Protein AF-A0A2N0QJP9-F1 (afdb_monomer_lite)

Secondary structure (DSSP, 8-state):
---------HHHHHHHHHHHHH--SS-TT-------GGGS--SPPPTTT--S-EEEETTEEEETTT--EEEHHHHHHHHHHHHHHH-TTS---HHHHHHHH-S---HHHHHHHHHHH-

pLDDT: mean 88.69, std 9.99, range [43.22, 97.5]

Structure (mmCIF, N/CA/C/O backbone):
data_AF-A0A2N0QJP9-F1
#
_entry.id   AF-A0A2N0QJP9-F1
#
loop_
_atom_site.group_PDB
_atom_site.id
_atom_site.type_symbol
_atom_site.label_atom_id
_atom_site.label_alt_id
_atom_site.label_comp_id
_atom_site.label_asym_id
_atom_site.label_entity_id
_atom_site.label_seq_id
_atom_site.pdbx_PDB_ins_code
_atom_site.Cartn_x
_atom_site.Cartn_y
_atom_site.Cartn_z
_atom_site.occupancy
_atom_site.B_iso_or_equiv
_atom_site.auth_seq_id
_atom_site.auth_comp_id
_atom_site.auth_asym_id
_atom_site.auth_atom_id
_atom_site.pdbx_PDB_model_num
ATOM 1 N N . LEU A 1 1 ? 32.644 29.437 -19.982 1.00 43.22 1 LEU A N 1
ATOM 2 C CA . LEU A 1 1 ? 32.590 27.967 -19.816 1.00 43.22 1 LEU A CA 1
ATOM 3 C C . LEU A 1 1 ? 32.867 27.327 -21.170 1.00 43.22 1 LEU A C 1
ATOM 5 O O . LEU A 1 1 ? 32.121 27.586 -22.103 1.00 43.22 1 LEU A O 1
ATOM 9 N N . ASN A 1 2 ? 33.952 26.564 -21.305 1.00 47.12 2 ASN A N 1
ATOM 10 C CA . ASN A 1 2 ? 34.299 25.903 -22.564 1.00 47.12 2 ASN A CA 1
ATOM 11 C C . ASN A 1 2 ? 33.332 24.746 -22.837 1.00 47.12 2 ASN A C 1
ATOM 13 O O . ASN A 1 2 ? 33.403 23.718 -22.165 1.00 47.12 2 ASN A O 1
ATOM 17 N N . ALA A 1 3 ? 32.478 24.887 -23.849 1.00 59.56 3 ALA A N 1
ATOM 18 C CA . ALA A 1 3 ? 31.816 23.753 -24.480 1.00 59.56 3 ALA A CA 1
ATOM 19 C C . ALA A 1 3 ? 32.873 22.962 -25.274 1.00 59.56 3 ALA A C 1
ATOM 21 O O . ALA A 1 3 ? 33.073 23.174 -26.468 1.00 59.56 3 ALA A O 1
ATOM 22 N N . LYS A 1 4 ? 33.630 22.096 -24.587 1.00 64.31 4 LYS A N 1
ATOM 23 C CA . LYS A 1 4 ? 34.512 21.125 -25.244 1.00 64.31 4 LYS A CA 1
ATOM 24 C C . LYS A 1 4 ? 33.632 20.053 -25.881 1.00 64.31 4 LYS A C 1
ATOM 26 O O . LYS A 1 4 ? 33.205 19.120 -25.211 1.00 64.31 4 LYS A O 1
ATOM 31 N N . TYR A 1 5 ? 33.374 20.187 -27.176 1.00 65.50 5 TYR A N 1
ATOM 32 C CA . TYR A 1 5 ? 32.817 19.098 -27.965 1.00 65.50 5 TYR A CA 1
ATOM 33 C C . TYR A 1 5 ? 33.913 18.055 -28.190 1.00 65.50 5 TYR A C 1
ATOM 35 O O . TYR A 1 5 ? 34.902 18.306 -28.881 1.00 65.50 5 TYR A O 1
ATOM 43 N N . SER A 1 6 ? 33.765 16.886 -27.570 1.00 73.00 6 SER A N 1
ATOM 44 C CA . SER A 1 6 ? 34.610 15.729 -27.864 1.00 73.00 6 SER A CA 1
ATOM 45 C C . SER A 1 6 ? 34.340 15.265 -29.294 1.00 73.00 6 SER A C 1
ATOM 47 O O . SER A 1 6 ? 33.190 15.051 -29.676 1.00 73.00 6 SER A O 1
ATOM 49 N N . LYS A 1 7 ? 35.393 15.116 -30.104 1.00 81.44 7 LYS A N 1
ATOM 50 C CA . LYS A 1 7 ? 35.264 14.654 -31.492 1.00 81.44 7 LYS A CA 1
ATOM 51 C C . LYS A 1 7 ? 34.738 13.217 -31.494 1.00 81.44 7 LYS A C 1
ATOM 53 O O . LYS A 1 7 ? 35.342 12.345 -30.870 1.00 81.44 7 LYS A O 1
ATOM 58 N N . ILE A 1 8 ? 3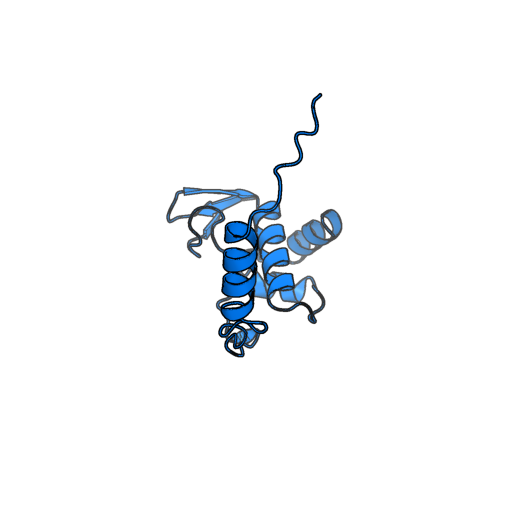3.633 12.970 -32.19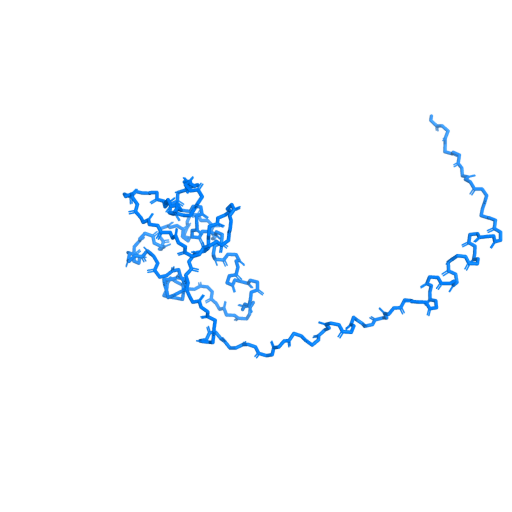9 1.00 83.56 8 ILE A N 1
ATOM 59 C CA . ILE A 1 8 ? 33.090 11.619 -32.377 1.00 83.56 8 ILE A CA 1
ATOM 60 C C . ILE A 1 8 ? 34.136 10.797 -33.130 1.00 83.56 8 ILE A C 1
ATOM 62 O O . ILE A 1 8 ? 34.467 11.076 -34.282 1.00 83.56 8 ILE A O 1
ATOM 66 N N . THR A 1 9 ? 34.692 9.810 -32.439 1.00 88.50 9 THR A N 1
ATOM 67 C CA . THR A 1 9 ? 35.644 8.851 -33.007 1.00 88.50 9 THR A CA 1
ATOM 68 C C . THR A 1 9 ? 34.927 7.595 -33.485 1.00 88.50 9 THR A C 1
ATOM 70 O O . THR A 1 9 ? 33.812 7.302 -33.056 1.00 88.50 9 THR A O 1
ATOM 73 N N . GLU A 1 10 ? 35.598 6.809 -34.321 1.00 87.88 10 GLU A N 1
ATOM 74 C CA . GLU A 1 10 ? 35.053 5.564 -34.872 1.00 87.88 10 GLU A CA 1
ATOM 75 C C . GLU A 1 10 ? 34.618 4.564 -33.791 1.00 87.88 10 GLU A C 1
ATOM 77 O O . GLU A 1 10 ? 33.608 3.882 -33.929 1.00 87.88 10 GLU A O 1
ATOM 82 N N . LYS A 1 11 ? 35.303 4.563 -32.642 1.00 88.81 11 LYS A N 1
ATOM 83 C CA . LYS A 1 11 ? 34.908 3.763 -31.475 1.00 88.81 11 LYS A CA 1
ATOM 84 C C . LYS A 1 11 ? 33.517 4.130 -30.950 1.00 88.81 11 LYS A C 1
ATOM 86 O O . LYS A 1 11 ? 32.775 3.240 -30.555 1.00 88.81 11 LYS A O 1
ATOM 91 N N . HIS A 1 12 ? 33.145 5.413 -30.957 1.00 89.81 12 HIS A N 1
ATOM 92 C CA . HIS A 1 12 ? 31.811 5.842 -30.526 1.00 89.81 12 HIS A CA 1
ATOM 93 C C . HIS A 1 12 ? 30.726 5.349 -31.488 1.00 89.81 12 HIS A C 1
ATOM 95 O O . HIS A 1 12 ? 29.663 4.939 -31.028 1.00 89.81 12 HIS A O 1
ATOM 101 N N . LYS A 1 13 ? 31.004 5.336 -32.801 1.00 91.19 13 LYS A N 1
ATOM 102 C CA . LYS A 1 13 ? 30.080 4.787 -33.803 1.00 91.19 13 LYS A CA 1
ATOM 103 C C . LYS A 1 13 ? 29.903 3.282 -33.637 1.00 91.19 13 LYS A C 1
ATOM 105 O O . LYS A 1 13 ? 28.773 2.828 -33.548 1.00 91.19 13 LYS A O 1
ATOM 110 N N . LEU A 1 14 ? 31.000 2.540 -33.472 1.00 93.62 14 LEU A N 1
ATOM 111 C CA . LEU A 1 14 ? 30.959 1.092 -33.238 1.00 93.62 14 LEU A CA 1
ATOM 112 C C . LEU A 1 14 ? 30.153 0.730 -31.984 1.00 93.62 14 LEU A C 1
ATOM 114 O O . LEU A 1 14 ? 29.382 -0.226 -31.992 1.00 93.62 14 LEU A O 1
ATOM 118 N N . ILE A 1 15 ? 30.300 1.502 -30.903 1.00 92.44 15 ILE A N 1
ATOM 119 C CA . ILE A 1 15 ? 29.498 1.311 -29.689 1.00 92.44 15 ILE A CA 1
ATOM 120 C C . ILE A 1 15 ? 28.024 1.622 -29.965 1.00 92.44 15 ILE A C 1
ATOM 122 O O . ILE A 1 15 ? 27.166 0.844 -29.560 1.00 92.44 15 ILE A O 1
ATOM 126 N N . ALA A 1 16 ? 27.716 2.717 -30.664 1.00 92.00 16 ALA A N 1
ATOM 127 C CA . ALA A 1 16 ? 26.340 3.080 -30.999 1.00 92.00 16 ALA A CA 1
ATOM 128 C C . ALA A 1 16 ? 25.661 2.022 -31.887 1.00 92.00 16 ALA A C 1
ATOM 130 O O . ALA A 1 16 ? 24.548 1.597 -31.588 1.00 92.00 16 ALA A O 1
ATOM 131 N N . GLU A 1 17 ? 26.348 1.530 -32.918 1.00 92.69 17 GLU A N 1
ATOM 132 C CA . GLU A 1 17 ? 25.882 0.433 -33.774 1.00 92.69 17 GLU A CA 1
ATOM 133 C C . GLU A 1 17 ? 25.680 -0.856 -32.974 1.00 92.69 17 GLU A C 1
ATOM 135 O O . GLU A 1 17 ? 24.668 -1.540 -33.133 1.00 92.69 17 GLU A O 1
ATOM 140 N N . LYS A 1 18 ? 26.599 -1.170 -32.051 1.00 91.69 18 LYS A N 1
ATOM 141 C CA . LYS A 1 18 ? 26.458 -2.344 -31.189 1.00 91.69 18 LYS A CA 1
ATOM 142 C C . LYS A 1 18 ? 25.262 -2.216 -30.248 1.00 91.69 18 LYS A C 1
ATOM 144 O O . LYS A 1 18 ? 24.521 -3.185 -30.098 1.00 91.69 18 LYS A O 1
ATOM 149 N N . LEU A 1 19 ? 25.048 -1.044 -29.651 1.00 91.06 19 LEU A N 1
ATOM 150 C CA . LEU A 1 19 ? 23.886 -0.765 -28.806 1.00 91.06 19 LEU A CA 1
ATOM 151 C C . LEU A 1 19 ? 22.583 -0.881 -29.596 1.00 91.06 19 LEU A C 1
ATOM 153 O O . LEU A 1 19 ? 21.654 -1.510 -29.104 1.00 91.06 19 LEU A O 1
ATOM 157 N N . LEU A 1 20 ? 22.535 -0.367 -30.828 1.00 88.50 20 LEU A N 1
ATOM 158 C CA . LEU A 1 20 ? 21.387 -0.540 -31.722 1.00 88.50 20 LEU A CA 1
ATOM 159 C C . LEU A 1 20 ? 21.144 -2.018 -32.053 1.00 88.50 20 LEU A C 1
ATOM 161 O O . LEU A 1 20 ? 20.007 -2.469 -31.996 1.00 88.50 20 LEU A O 1
ATOM 165 N N . SER A 1 21 ? 22.200 -2.798 -32.316 1.00 89.50 21 SER A N 1
ATOM 166 C CA . SER A 1 21 ? 22.072 -4.238 -32.600 1.00 89.50 21 SER A CA 1
ATOM 167 C C . SER A 1 21 ? 21.573 -5.066 -31.409 1.00 89.50 21 SER A C 1
ATOM 169 O O . SER A 1 21 ? 21.019 -6.144 -31.598 1.00 89.50 21 SER A O 1
ATOM 171 N N . LEU A 1 22 ? 21.799 -4.581 -30.184 1.00 87.75 22 LEU A N 1
ATOM 172 C CA . LEU A 1 22 ? 21.372 -5.221 -28.937 1.00 87.75 22 LEU A CA 1
ATOM 173 C C . LEU A 1 22 ? 20.081 -4.609 -28.378 1.00 87.75 22 LEU A C 1
ATOM 175 O O . LEU A 1 22 ? 19.579 -5.072 -27.354 1.00 87.75 22 LEU A O 1
ATOM 179 N N . HIS A 1 23 ? 19.564 -3.555 -29.009 1.00 85.19 23 HIS A N 1
ATOM 180 C CA . HIS A 1 23 ? 18.367 -2.878 -28.553 1.00 85.19 23 HIS A CA 1
ATOM 181 C C . HIS A 1 23 ? 17.151 -3.763 -28.825 1.00 85.19 23 HIS A C 1
ATOM 183 O O . HIS A 1 23 ? 16.768 -3.996 -29.970 1.00 85.19 23 HIS A O 1
ATOM 189 N N . LEU A 1 24 ? 16.535 -4.249 -27.752 1.00 80.31 24 LEU A N 1
ATOM 190 C CA . LEU A 1 24 ? 15.241 -4.912 -27.818 1.00 80.31 24 LEU A CA 1
ATOM 191 C C . LEU A 1 24 ? 14.168 -3.822 -27.928 1.00 80.31 24 LEU A C 1
ATOM 193 O O . LEU A 1 24 ? 13.889 -3.134 -26.947 1.00 80.31 24 LEU A O 1
ATOM 197 N N . THR A 1 25 ? 13.600 -3.648 -29.125 1.00 76.69 25 THR A N 1
ATOM 198 C CA . THR A 1 25 ? 12.521 -2.677 -29.399 1.00 76.69 25 THR A CA 1
ATOM 199 C C . THR A 1 25 ? 11.261 -2.963 -28.589 1.00 76.69 25 THR A C 1
ATOM 201 O O . THR A 1 25 ? 10.524 -2.047 -28.236 1.00 76.69 25 THR A O 1
ATOM 204 N N . GLU A 1 26 ? 11.038 -4.231 -28.254 1.00 74.12 26 GLU A N 1
ATOM 205 C CA . GLU A 1 26 ? 9.997 -4.673 -27.339 1.00 74.12 26 GLU A CA 1
ATOM 206 C C . GLU A 1 26 ? 10.644 -5.388 -26.158 1.00 74.12 26 GLU A C 1
ATOM 208 O O . GLU A 1 26 ? 11.485 -6.274 -26.328 1.00 74.12 26 GLU A O 1
ATOM 213 N N . SER A 1 27 ? 10.260 -5.007 -24.939 1.00 74.94 27 SER A N 1
ATOM 214 C CA . SER A 1 27 ? 10.744 -5.701 -23.754 1.00 74.94 27 SER A CA 1
ATOM 215 C C . SER A 1 27 ? 10.192 -7.136 -23.742 1.00 74.94 27 SER A C 1
ATOM 217 O O . SER A 1 27 ? 8.975 -7.334 -23.811 1.00 74.94 27 SER A O 1
ATOM 219 N N . PRO A 1 28 ? 11.047 -8.163 -23.586 1.00 72.00 28 PRO A N 1
ATOM 220 C CA . PRO A 1 28 ? 10.598 -9.550 -23.458 1.00 72.00 28 PRO A CA 1
ATOM 221 C C . PRO A 1 28 ? 9.756 -9.774 -22.188 1.00 72.00 28 PRO A C 1
ATOM 223 O O . PRO A 1 28 ? 9.090 -10.799 -22.060 1.00 72.00 28 PRO A O 1
ATOM 226 N N . PHE A 1 29 ? 9.737 -8.796 -21.275 1.00 68.38 29 PHE A N 1
ATOM 227 C CA . PHE A 1 29 ? 8.937 -8.780 -20.051 1.00 68.38 29 PHE A CA 1
ATOM 228 C C . PHE A 1 29 ? 7.589 -8.058 -20.207 1.00 68.38 29 PHE A C 1
ATOM 230 O O . PHE A 1 29 ? 6.898 -7.839 -19.218 1.00 68.38 29 PHE A O 1
ATOM 237 N N . ASN A 1 30 ? 7.177 -7.711 -21.433 1.00 64.81 30 ASN A N 1
ATOM 238 C CA . ASN A 1 30 ? 5.869 -7.094 -21.699 1.00 64.81 30 ASN A CA 1
ATOM 239 C C . ASN A 1 30 ? 4.682 -8.016 -21.372 1.00 64.81 30 ASN A C 1
ATOM 241 O O . ASN A 1 30 ? 3.546 -7.557 -21.273 1.00 64.81 30 ASN A O 1
ATOM 245 N N . LYS A 1 31 ? 4.928 -9.318 -21.188 1.00 67.31 31 LYS A N 1
ATOM 246 C CA . LYS A 1 31 ? 3.922 -10.274 -20.722 1.00 67.31 31 LYS A CA 1
ATOM 247 C C . LYS A 1 31 ? 3.850 -10.240 -19.199 1.00 67.31 31 LYS A C 1
ATOM 249 O O . LYS A 1 31 ? 4.324 -11.155 -18.527 1.00 67.31 31 LYS A O 1
ATOM 254 N N . LEU A 1 32 ? 3.257 -9.179 -18.657 1.00 71.75 32 LEU A N 1
ATOM 255 C CA . LEU A 1 32 ? 2.751 -9.240 -17.290 1.00 71.75 32 LEU A CA 1
ATOM 256 C C . LEU A 1 32 ? 1.704 -10.366 -17.228 1.00 71.75 32 LEU A C 1
ATOM 258 O O . LEU A 1 32 ? 0.916 -10.505 -18.169 1.00 71.75 32 LEU A O 1
ATOM 262 N N . PRO A 1 33 ? 1.691 -11.192 -16.169 1.00 72.56 33 PRO A N 1
ATOM 263 C CA . PRO A 1 33 ? 0.603 -12.137 -15.964 1.00 72.56 33 PRO A CA 1
ATOM 264 C C . PRO A 1 33 ? -0.722 -11.377 -16.012 1.00 72.56 33 PRO A C 1
ATOM 266 O O . PRO A 1 33 ? -0.823 -10.296 -15.436 1.00 72.56 33 PRO A O 1
ATOM 269 N N . ALA A 1 34 ? -1.733 -11.920 -16.688 1.00 75.12 34 ALA A N 1
ATOM 270 C CA . ALA A 1 34 ? -3.075 -11.373 -16.560 1.00 75.12 34 ALA A CA 1
ATOM 271 C C . ALA A 1 34 ? -3.518 -11.587 -15.106 1.00 75.12 34 ALA A C 1
ATOM 273 O O . ALA A 1 34 ? -3.667 -12.729 -14.674 1.00 75.12 34 ALA A O 1
ATOM 274 N N . PHE A 1 35 ? -3.652 -10.501 -14.346 1.00 78.25 35 PHE A N 1
ATOM 275 C CA . PHE A 1 35 ? -4.177 -10.527 -12.987 1.00 78.25 35 PHE A CA 1
ATOM 276 C C . PHE A 1 35 ? -5.500 -9.774 -12.939 1.00 78.25 35 PHE A C 1
ATOM 278 O O . PHE A 1 35 ? -5.630 -8.656 -13.440 1.00 78.25 35 PHE A O 1
ATOM 285 N N . GLU A 1 36 ? -6.488 -10.398 -12.314 1.00 85.88 36 GLU A N 1
ATOM 286 C CA . GLU A 1 36 ? -7.774 -9.776 -12.036 1.00 85.88 36 GLU A CA 1
ATOM 287 C C . GLU A 1 36 ? -7.773 -9.155 -10.637 1.00 85.88 36 GLU A C 1
ATOM 289 O O . GLU A 1 36 ? -7.058 -9.594 -9.733 1.00 85.88 36 GLU A O 1
ATOM 294 N N . TYR A 1 37 ? -8.609 -8.135 -10.444 1.00 87.69 37 TYR A N 1
ATOM 295 C CA . TYR A 1 37 ? -8.724 -7.402 -9.180 1.00 87.69 37 TYR A CA 1
ATOM 296 C C . TYR A 1 37 ? -8.901 -8.315 -7.959 1.00 87.69 37 TYR A C 1
ATOM 298 O O . TYR A 1 37 ? -8.282 -8.098 -6.917 1.00 87.69 37 TYR A O 1
ATOM 306 N N . ASP A 1 38 ? -9.711 -9.363 -8.098 1.00 87.88 38 ASP A N 1
ATOM 307 C CA . ASP A 1 38 ? -10.043 -10.269 -7.000 1.00 87.88 38 ASP A CA 1
ATOM 308 C C . ASP A 1 38 ? -8.983 -11.343 -6.727 1.00 87.88 38 ASP A C 1
ATOM 310 O O . ASP A 1 38 ? -9.023 -11.981 -5.675 1.00 87.88 38 ASP A O 1
ATOM 314 N N . GLN A 1 39 ? -8.005 -11.514 -7.621 1.00 88.62 39 GLN A N 1
ATOM 315 C CA . GLN A 1 39 ? -6.892 -12.446 -7.422 1.00 88.62 39 GLN A CA 1
ATOM 316 C C . GLN A 1 39 ? -5.791 -11.858 -6.531 1.00 88.62 39 GLN A C 1
ATOM 318 O O . GLN A 1 39 ? -4.982 -12.598 -5.969 1.00 88.62 39 GLN A O 1
ATOM 323 N N . LEU A 1 40 ? -5.743 -10.530 -6.393 1.00 90.00 40 LEU A N 1
ATOM 324 C CA . LEU A 1 40 ? -4.721 -9.854 -5.605 1.00 90.00 40 LEU A CA 1
ATOM 325 C C . LEU A 1 40 ? -5.087 -9.819 -4.120 1.00 90.00 40 LEU A C 1
ATOM 327 O O . LEU A 1 40 ? -6.231 -9.583 -3.723 1.00 90.00 40 LEU A O 1
ATOM 331 N N . LYS A 1 41 ? -4.075 -10.014 -3.269 1.00 91.25 41 LYS A N 1
ATOM 332 C CA . LYS A 1 41 ? -4.230 -9.887 -1.821 1.00 91.25 41 LYS A CA 1
ATOM 333 C C . LYS A 1 41 ? -4.533 -8.431 -1.465 1.00 91.25 41 LYS A C 1
ATOM 335 O O . LYS A 1 41 ? -3.657 -7.574 -1.527 1.00 91.25 41 LYS A O 1
ATOM 340 N N . LYS A 1 42 ? -5.768 -8.181 -1.037 1.00 92.62 42 LYS A N 1
ATOM 341 C CA . LYS A 1 42 ? -6.224 -6.870 -0.563 1.00 92.62 42 LYS A CA 1
ATOM 342 C C . LYS A 1 42 ? -5.616 -6.566 0.809 1.00 92.62 42 LYS A C 1
ATOM 344 O O . LYS A 1 42 ? -5.547 -7.438 1.678 1.00 92.62 42 LYS A O 1
ATOM 349 N N . GLY A 1 43 ? -5.189 -5.328 1.006 1.00 93.50 43 GLY A N 1
ATOM 350 C CA . GLY A 1 43 ? -4.540 -4.854 2.220 1.00 93.50 43 GLY A CA 1
ATOM 351 C C . GLY A 1 43 ? -3.568 -3.713 1.938 1.00 93.50 43 GLY A C 1
ATOM 352 O O . GLY A 1 43 ? -3.110 -3.528 0.816 1.00 93.50 43 GLY A O 1
ATOM 353 N N . ILE A 1 44 ? -3.222 -2.960 2.978 1.00 94.12 44 ILE A N 1
ATOM 354 C CA . ILE A 1 44 ? -2.134 -1.979 2.918 1.00 94.12 44 ILE A CA 1
ATOM 355 C C . ILE A 1 44 ? -0.824 -2.682 3.307 1.00 94.12 44 ILE A C 1
ATOM 357 O O . ILE A 1 44 ? -0.770 -3.385 4.316 1.00 94.12 44 ILE A O 1
ATOM 361 N N . THR A 1 45 ? 0.236 -2.474 2.528 1.00 95.25 45 THR A N 1
ATOM 362 C CA . THR A 1 45 ? 1.607 -2.918 2.837 1.00 95.25 45 THR A CA 1
ATOM 363 C C . THR A 1 45 ? 2.349 -1.887 3.679 1.00 95.25 45 THR A C 1
ATOM 365 O O . THR A 1 45 ? 2.035 -0.707 3.615 1.00 95.25 45 THR A O 1
ATOM 368 N N . CYS A 1 46 ? 3.339 -2.269 4.477 1.00 96.12 46 CYS A N 1
ATOM 369 C CA . CYS A 1 46 ? 4.172 -1.314 5.207 1.00 96.12 46 CYS A CA 1
ATOM 370 C C . CYS A 1 46 ? 5.055 -0.501 4.250 1.00 96.12 46 CYS A C 1
ATOM 372 O O . CYS A 1 46 ? 5.780 -1.088 3.460 1.00 96.12 46 CYS A O 1
ATOM 374 N N . ALA A 1 47 ? 5.101 0.826 4.401 1.00 95.62 47 ALA A N 1
ATOM 375 C CA . ALA A 1 47 ? 5.964 1.691 3.586 1.00 95.62 47 ALA A CA 1
ATOM 376 C C . ALA A 1 47 ? 7.480 1.426 3.734 1.00 95.62 47 ALA A C 1
ATOM 378 O O . ALA A 1 47 ? 8.261 1.930 2.934 1.00 95.62 47 ALA A O 1
ATOM 379 N N . SER A 1 48 ? 7.903 0.684 4.765 1.00 96.94 48 SER A N 1
ATOM 380 C CA . SER A 1 48 ? 9.318 0.420 5.055 1.00 96.94 48 SER A CA 1
ATOM 381 C C . SER A 1 48 ? 9.770 -1.010 4.764 1.00 96.94 48 SER A C 1
ATOM 383 O O . SER A 1 48 ? 10.957 -1.208 4.535 1.00 96.94 48 SER A O 1
ATOM 385 N N . CYS A 1 49 ? 8.887 -2.007 4.858 1.00 96.31 49 CYS A N 1
ATOM 386 C CA . CYS A 1 49 ? 9.275 -3.416 4.712 1.00 96.31 49 CYS A CA 1
ATOM 387 C C . CYS A 1 49 ? 8.281 -4.245 3.892 1.00 96.31 49 CYS A C 1
ATOM 389 O O . CYS A 1 49 ? 8.331 -5.471 3.945 1.00 96.31 49 CYS A O 1
ATOM 391 N N . ASP A 1 50 ? 7.308 -3.589 3.256 1.00 94.88 50 ASP A N 1
ATOM 392 C CA . ASP A 1 50 ? 6.282 -4.163 2.376 1.00 94.88 50 ASP A CA 1
ATOM 393 C C . ASP A 1 50 ? 5.399 -5.269 2.981 1.00 94.88 50 ASP A C 1
ATOM 395 O O . ASP A 1 50 ? 4.514 -5.815 2.326 1.00 94.88 50 ASP A O 1
ATOM 399 N N . SER A 1 51 ? 5.561 -5.573 4.270 1.00 95.25 51 SER A N 1
ATOM 400 C CA . SER A 1 51 ? 4.735 -6.567 4.953 1.00 95.25 51 SER A CA 1
ATOM 401 C C . SER A 1 51 ? 3.290 -6.084 5.093 1.00 95.25 51 SER A C 1
ATOM 403 O O . SER A 1 51 ? 3.034 -4.902 5.316 1.00 95.25 51 SER A O 1
ATOM 405 N N . PHE A 1 52 ? 2.338 -7.013 5.056 1.00 94.19 52 PHE A N 1
ATOM 406 C CA . PHE A 1 52 ? 0.925 -6.749 5.370 1.00 94.19 52 PHE A CA 1
ATOM 407 C C . PHE A 1 52 ? 0.639 -6.755 6.882 1.00 94.19 52 PHE A C 1
ATOM 409 O O . PHE A 1 52 ? -0.516 -6.730 7.305 1.00 94.19 52 PHE A O 1
ATOM 416 N N . SER A 1 53 ? 1.683 -6.832 7.707 1.00 94.44 53 SER A N 1
ATOM 417 C CA . SER A 1 53 ? 1.592 -6.967 9.158 1.00 94.44 53 SER A CA 1
ATOM 418 C C . SER A 1 53 ? 1.367 -5.597 9.795 1.00 94.44 53 SER A C 1
ATOM 420 O O . SER A 1 53 ? 2.252 -5.044 10.441 1.00 94.44 53 SER A O 1
ATOM 422 N N . LEU A 1 54 ? 0.199 -5.006 9.545 1.00 94.69 54 LEU A N 1
ATOM 423 C CA . LEU A 1 54 ? -0.165 -3.663 9.990 1.00 94.69 54 LEU A CA 1
ATOM 424 C C . LEU A 1 54 ? -1.289 -3.702 11.028 1.00 94.69 54 LEU A C 1
ATOM 426 O O . LEU A 1 54 ? -2.242 -4.470 10.908 1.00 94.69 54 LEU A O 1
ATOM 430 N N . LYS A 1 55 ? -1.204 -2.819 12.023 1.00 93.94 55 LYS A N 1
ATOM 431 C CA . LYS A 1 55 ? -2.214 -2.634 13.066 1.00 93.94 55 LYS A CA 1
ATOM 432 C C . LYS A 1 55 ? -2.628 -1.169 13.155 1.00 93.94 55 LYS A C 1
ATOM 434 O O . LYS A 1 55 ? -1.778 -0.281 13.139 1.00 93.94 55 LYS A O 1
ATOM 439 N N . VAL A 1 56 ? -3.930 -0.913 13.280 1.00 92.19 56 VAL A N 1
ATOM 440 C CA . VAL A 1 56 ? -4.452 0.438 13.536 1.00 92.19 56 VAL A CA 1
ATOM 441 C C . VAL A 1 56 ? -4.316 0.772 15.015 1.00 92.19 56 VAL A C 1
ATOM 443 O O . VAL A 1 56 ? -4.795 0.037 15.877 1.00 92.19 56 VAL A O 1
ATOM 446 N N . GLU A 1 57 ? -3.714 1.920 15.300 1.00 91.94 57 GLU A N 1
ATOM 447 C CA . GLU A 1 57 ? -3.592 2.495 16.637 1.00 91.94 57 GLU A CA 1
ATOM 448 C C . GLU A 1 57 ? -4.140 3.928 16.603 1.00 91.94 57 GLU A C 1
ATOM 450 O O . GLU A 1 57 ? -3.455 4.904 16.274 1.00 91.94 57 GLU A O 1
ATOM 455 N N . GLY A 1 58 ? -5.440 4.060 16.879 1.00 89.12 58 GLY A N 1
ATOM 456 C CA . GLY A 1 58 ? -6.152 5.335 16.816 1.00 89.12 58 GLY A CA 1
ATOM 457 C C . GLY A 1 58 ? -6.180 5.918 15.399 1.00 89.12 58 GLY A C 1
ATOM 458 O O . GLY A 1 58 ? -6.937 5.463 14.550 1.00 89.12 58 GLY A O 1
ATOM 459 N N . ARG A 1 59 ? -5.379 6.965 15.150 1.00 89.25 59 ARG A N 1
ATOM 460 C CA . ARG A 1 59 ? -5.259 7.635 13.833 1.00 89.25 59 ARG A CA 1
ATOM 461 C C . ARG A 1 59 ? -4.000 7.233 13.053 1.00 89.25 59 ARG A C 1
ATOM 463 O O . ARG A 1 59 ? -3.713 7.819 12.005 1.00 89.25 59 ARG A O 1
ATOM 470 N N . LYS A 1 60 ? -3.234 6.280 13.578 1.00 94.62 60 LYS A N 1
ATOM 471 C CA . LYS A 1 60 ? -1.974 5.804 13.008 1.00 94.62 60 LYS A CA 1
ATOM 472 C C . LYS A 1 60 ? -2.075 4.327 12.652 1.00 94.62 60 LYS A C 1
ATOM 474 O O . LYS A 1 60 ? -2.944 3.616 13.153 1.00 94.62 60 LYS A O 1
ATOM 479 N N . ILE A 1 61 ? -1.177 3.891 11.785 1.00 94.62 61 ILE A N 1
ATOM 480 C CA . ILE A 1 61 ? -0.958 2.496 11.444 1.00 94.62 61 ILE A CA 1
ATOM 481 C C . ILE A 1 61 ? 0.480 2.164 11.828 1.00 94.62 61 ILE A C 1
ATOM 483 O O . ILE A 1 61 ? 1.407 2.875 11.439 1.00 94.62 61 ILE A O 1
ATOM 487 N N . LYS A 1 62 ? 0.650 1.101 12.612 1.00 96.44 62 LYS A N 1
ATOM 488 C CA . LYS A 1 62 ? 1.946 0.577 13.037 1.00 96.44 62 LYS A CA 1
ATOM 489 C C . LYS A 1 62 ? 2.193 -0.772 12.376 1.00 96.44 62 LYS A C 1
ATOM 491 O O . LYS A 1 62 ? 1.331 -1.648 12.400 1.00 96.44 62 LYS A O 1
ATOM 496 N N . CYS A 1 63 ? 3.378 -0.947 11.810 1.00 97.31 63 CYS A N 1
ATOM 497 C CA . CYS A 1 63 ? 3.845 -2.238 11.334 1.00 97.31 63 CYS A CA 1
ATOM 498 C C . CYS A 1 63 ? 4.279 -3.105 12.517 1.00 97.31 63 CYS A C 1
ATOM 500 O O . CYS A 1 63 ? 5.129 -2.699 13.301 1.00 97.31 63 CYS A O 1
ATOM 502 N N . THR A 1 64 ? 3.737 -4.310 12.651 1.00 96.56 64 THR A N 1
ATOM 503 C CA . THR A 1 64 ? 4.146 -5.262 13.691 1.00 96.56 64 THR A CA 1
ATOM 504 C C . THR A 1 64 ? 5.412 -6.035 13.316 1.00 96.56 64 THR A C 1
ATOM 506 O O . THR A 1 64 ? 5.922 -6.768 14.152 1.00 96.56 64 THR A O 1
ATOM 509 N N . ASN A 1 65 ? 5.916 -5.888 12.083 1.00 97.00 65 ASN A N 1
ATOM 510 C CA . ASN A 1 65 ? 7.151 -6.532 11.621 1.00 97.00 65 ASN A CA 1
ATOM 511 C C . ASN A 1 65 ? 8.399 -5.646 11.789 1.00 97.00 65 ASN A C 1
ATOM 513 O O . ASN A 1 65 ? 9.433 -6.131 12.225 1.00 97.00 65 ASN A O 1
ATOM 517 N N . CYS A 1 66 ? 8.316 -4.356 11.438 1.00 97.12 66 CYS A N 1
ATOM 518 C CA . CYS A 1 66 ? 9.452 -3.420 11.510 1.00 97.12 66 CYS A CA 1
ATOM 519 C C . CYS A 1 66 ? 9.197 -2.188 12.392 1.00 97.12 66 CYS A C 1
ATOM 521 O O . CYS A 1 66 ? 9.983 -1.248 12.375 1.00 97.12 66 CYS A O 1
ATOM 523 N N . GLU A 1 67 ? 8.069 -2.153 13.105 1.00 96.62 67 GLU A N 1
ATOM 524 C CA . GLU A 1 67 ? 7.652 -1.062 13.999 1.00 96.62 67 GLU A CA 1
ATOM 525 C C . GLU A 1 67 ? 7.432 0.311 13.355 1.00 96.62 67 GLU A C 1
ATOM 527 O O . GLU A 1 67 ? 7.037 1.248 14.049 1.00 96.62 67 GLU A O 1
ATOM 532 N N . HIS A 1 68 ? 7.599 0.436 12.036 1.00 97.50 68 HIS A N 1
ATOM 533 C CA . HIS A 1 68 ? 7.332 1.673 11.311 1.00 97.50 68 HIS A CA 1
ATOM 534 C C . HIS A 1 68 ? 5.900 2.164 11.554 1.00 97.50 68 HIS A C 1
ATOM 536 O O . HIS A 1 68 ? 4.940 1.393 11.459 1.00 97.50 68 HIS A O 1
ATOM 542 N N . VAL A 1 69 ? 5.761 3.460 11.838 1.00 96.75 69 VAL A N 1
ATOM 543 C CA . VAL A 1 69 ? 4.479 4.104 12.119 1.00 96.75 69 VAL A CA 1
ATOM 544 C C . VAL A 1 69 ? 4.205 5.172 11.077 1.00 96.75 69 VAL A C 1
ATOM 546 O O . VAL A 1 69 ? 4.997 6.093 10.894 1.00 96.75 69 VAL A O 1
ATOM 549 N N . GLU A 1 70 ? 3.033 5.101 10.465 1.00 95.19 70 GLU A N 1
ATOM 550 C CA . GLU A 1 70 ? 2.540 6.121 9.549 1.00 95.19 70 GLU A CA 1
ATOM 551 C C . GLU A 1 70 ? 1.095 6.518 9.881 1.00 95.19 70 GLU A C 1
ATOM 553 O O . GLU A 1 70 ? 0.429 5.927 10.735 1.00 95.19 70 GLU A O 1
ATOM 558 N N . THR A 1 71 ? 0.603 7.594 9.271 1.00 95.56 71 THR A N 1
ATOM 559 C CA . THR A 1 71 ? -0.786 8.028 9.474 1.00 95.56 71 THR A CA 1
ATOM 560 C C . THR A 1 71 ? -1.732 7.207 8.606 1.00 95.56 71 THR A C 1
ATOM 562 O O . THR A 1 71 ? -1.370 6.830 7.496 1.00 95.56 71 THR A O 1
ATOM 565 N N . ILE A 1 72 ? -2.984 7.016 9.040 1.00 93.88 72 ILE A N 1
ATOM 566 C CA . ILE A 1 72 ? -4.001 6.374 8.181 1.00 93.88 72 ILE A CA 1
ATOM 567 C C . ILE A 1 72 ? -4.102 7.093 6.827 1.00 93.88 72 ILE A C 1
ATOM 569 O O . ILE A 1 72 ? -4.204 6.453 5.785 1.00 93.88 72 ILE A O 1
ATOM 573 N N . THR A 1 73 ? -4.038 8.426 6.834 1.00 94.94 73 THR A N 1
ATOM 574 C CA . THR A 1 73 ? -4.097 9.244 5.619 1.00 94.94 73 THR A CA 1
ATOM 575 C C . THR A 1 73 ? -2.968 8.910 4.645 1.00 94.94 73 THR A C 1
ATOM 577 O O . THR A 1 73 ? -3.245 8.639 3.479 1.00 94.94 73 THR A O 1
ATOM 580 N N . SER A 1 74 ? -1.713 8.888 5.106 1.00 95.38 74 SER A N 1
ATOM 581 C CA . SER A 1 74 ? -0.559 8.582 4.250 1.00 95.38 74 SER A CA 1
ATOM 582 C C . SER A 1 74 ? -0.621 7.160 3.693 1.00 95.38 74 SER A C 1
ATOM 584 O O . SER A 1 74 ? -0.425 6.974 2.490 1.00 95.38 74 SER A O 1
ATOM 586 N N . SER A 1 75 ? -0.990 6.185 4.529 1.00 94.69 75 SER A N 1
ATOM 587 C CA . SER A 1 75 ? -1.176 4.791 4.119 1.00 94.69 75 SER A CA 1
ATOM 588 C C . SER A 1 75 ? -2.229 4.646 3.022 1.00 94.69 75 SER A C 1
ATOM 590 O O . SER A 1 75 ? -1.970 4.040 1.985 1.00 94.69 75 SER A O 1
ATOM 592 N N . VAL A 1 76 ? -3.409 5.251 3.213 1.00 95.31 76 VAL A N 1
ATOM 593 C CA . VAL A 1 76 ? -4.513 5.184 2.244 1.00 95.31 76 VAL A CA 1
ATOM 594 C C . VAL A 1 76 ? -4.124 5.855 0.929 1.00 95.31 76 VAL A C 1
ATOM 596 O O . VAL A 1 76 ? -4.369 5.288 -0.129 1.00 95.31 76 VAL A O 1
ATOM 599 N N . ILE A 1 77 ? -3.483 7.029 0.961 1.00 95.56 77 ILE A N 1
ATOM 600 C CA . ILE A 1 77 ? -3.048 7.720 -0.265 1.00 95.56 77 ILE A CA 1
ATOM 601 C C . ILE A 1 77 ? -2.066 6.853 -1.061 1.00 95.56 77 ILE A C 1
ATOM 603 O O . ILE A 1 77 ? -2.190 6.761 -2.283 1.00 95.56 77 ILE A O 1
ATOM 607 N N . ARG A 1 78 ? -1.107 6.203 -0.390 1.00 95.38 78 ARG A N 1
ATOM 608 C CA . ARG A 1 78 ? -0.155 5.295 -1.044 1.00 95.38 78 ARG A CA 1
ATOM 609 C C . ARG A 1 78 ? -0.867 4.104 -1.684 1.00 95.38 78 ARG A C 1
ATOM 611 O O . ARG A 1 78 ? -0.649 3.849 -2.864 1.00 95.38 78 AR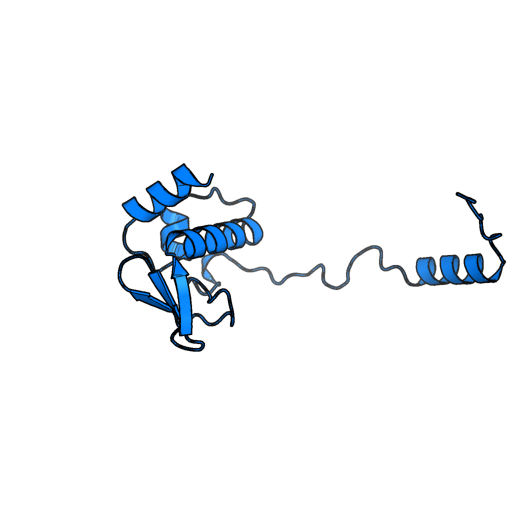G A O 1
ATOM 618 N N . SER A 1 79 ? -1.778 3.454 -0.965 1.00 94.31 79 SER A N 1
ATOM 619 C CA . SER A 1 79 ? -2.551 2.333 -1.512 1.00 94.31 79 SER A CA 1
ATOM 620 C C . SER A 1 79 ? -3.499 2.740 -2.643 1.00 94.31 79 SER A C 1
ATOM 622 O O . SER A 1 79 ? -3.725 1.959 -3.5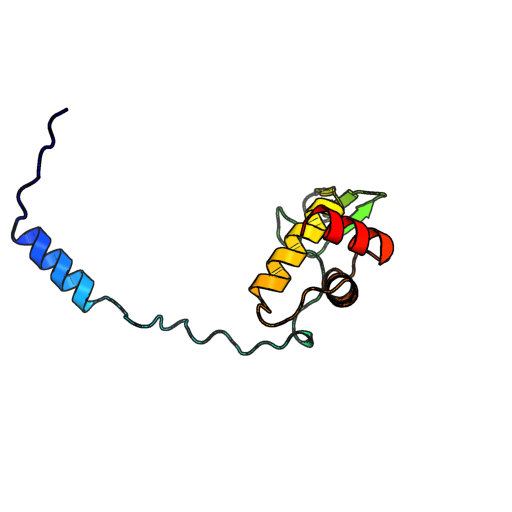60 1.00 94.31 79 SER A O 1
ATOM 624 N N . VAL A 1 80 ? -4.020 3.971 -2.652 1.00 94.94 80 VAL A N 1
ATOM 625 C CA . VAL A 1 80 ? -4.803 4.490 -3.789 1.00 94.94 80 VAL A CA 1
ATOM 626 C C . VAL A 1 80 ? -3.925 4.685 -5.028 1.00 94.94 80 VAL A C 1
ATOM 628 O O . VAL A 1 80 ? -4.375 4.412 -6.140 1.00 94.94 80 VAL A O 1
ATOM 631 N N . LYS A 1 81 ? -2.681 5.150 -4.862 1.00 94.31 81 LYS A N 1
ATOM 632 C CA . LYS A 1 81 ? -1.730 5.269 -5.979 1.00 94.31 81 LYS A CA 1
ATOM 633 C C . LYS A 1 81 ? -1.385 3.901 -6.566 1.00 94.31 81 LYS A C 1
ATOM 635 O O . LYS A 1 81 ? -1.376 3.763 -7.782 1.00 94.31 81 LYS A O 1
ATOM 640 N N . GLU A 1 82 ? -1.167 2.905 -5.712 1.00 92.81 82 GLU A N 1
ATOM 641 C CA . GLU A 1 82 ? -0.959 1.512 -6.122 1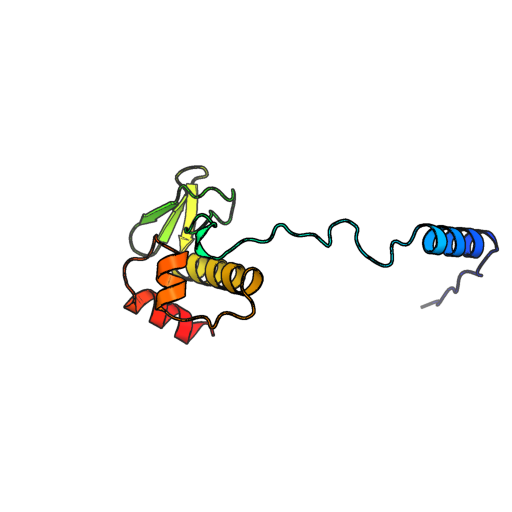.00 92.81 82 GLU A CA 1
ATOM 642 C C . GLU A 1 82 ? -2.170 0.962 -6.886 1.00 92.81 82 GLU A C 1
ATOM 644 O O . GLU A 1 82 ? -2.022 0.447 -7.990 1.00 92.81 82 GLU A O 1
ATOM 649 N N . LEU A 1 83 ? -3.381 1.165 -6.362 1.00 92.69 83 LEU A N 1
ATOM 650 C CA . LEU A 1 83 ? -4.617 0.755 -7.025 1.00 92.69 83 LEU A CA 1
ATOM 651 C C . LEU A 1 83 ? -4.758 1.375 -8.427 1.00 92.69 83 LEU A C 1
ATOM 653 O O . LEU A 1 83 ? -5.125 0.676 -9.365 1.00 92.69 83 LEU A O 1
ATOM 657 N N . ARG A 1 84 ? -4.452 2.672 -8.583 1.00 92.44 84 ARG A N 1
ATOM 658 C CA . ARG A 1 84 ? -4.474 3.356 -9.891 1.00 92.44 84 ARG A CA 1
ATOM 659 C C . ARG A 1 84 ? -3.420 2.823 -10.856 1.00 92.44 84 ARG A C 1
ATOM 661 O O . ARG A 1 84 ? -3.655 2.835 -12.056 1.00 92.44 84 ARG A O 1
ATOM 668 N N . LEU A 1 85 ? -2.268 2.399 -10.341 1.00 90.88 85 LEU A N 1
ATOM 669 C CA . LEU A 1 85 ? -1.200 1.825 -11.153 1.00 90.88 85 LEU A CA 1
ATOM 670 C C . LEU A 1 85 ? -1.582 0.432 -11.666 1.00 90.88 85 LEU A C 1
ATOM 672 O O . LEU A 1 85 ? -1.339 0.126 -12.828 1.00 90.88 85 LEU A O 1
ATOM 676 N N . LEU A 1 86 ? -2.186 -0.393 -10.807 1.00 89.75 86 LEU A N 1
ATOM 677 C CA . LEU A 1 86 ? -2.592 -1.758 -11.147 1.00 89.75 86 LEU A CA 1
ATOM 678 C C . LEU A 1 86 ? -3.853 -1.799 -12.019 1.00 89.75 86 LEU A C 1
ATOM 680 O O . LEU A 1 86 ? -3.967 -2.657 -12.888 1.00 89.75 86 LEU A O 1
ATOM 684 N N . PHE A 1 87 ? -4.791 -0.875 -11.796 1.00 90.50 87 PHE A N 1
ATOM 685 C CA . PHE A 1 87 ? -6.089 -0.842 -12.472 1.00 90.50 87 PHE A CA 1
ATOM 686 C C . PHE A 1 87 ? -6.402 0.567 -12.999 1.00 90.50 87 PHE A C 1
ATOM 688 O O . PHE A 1 87 ? -7.309 1.227 -12.483 1.00 90.50 87 PHE A O 1
ATOM 695 N N . PRO A 1 88 ? -5.665 1.051 -14.017 1.00 88.75 88 PRO A N 1
ATOM 696 C CA . PRO A 1 88 ? -5.807 2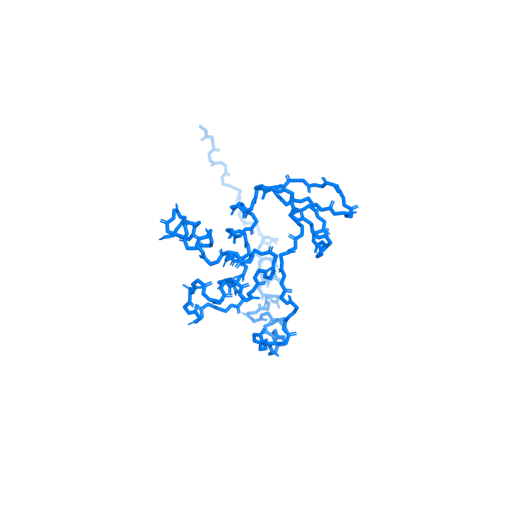.417 -14.529 1.00 88.75 88 PRO A CA 1
ATOM 697 C C . PRO A 1 88 ? -7.200 2.713 -15.104 1.00 88.75 88 PRO A C 1
ATOM 699 O O . PRO A 1 88 ? -7.692 3.831 -14.966 1.00 88.75 88 PRO A O 1
ATOM 702 N N . GLU A 1 89 ? -7.869 1.706 -15.671 1.00 88.56 89 GLU A N 1
ATOM 703 C CA . GLU A 1 89 ? -9.224 1.830 -16.232 1.00 88.56 89 GLU A CA 1
ATOM 704 C C . GLU A 1 89 ? -10.323 1.897 -15.154 1.00 88.56 89 GLU A C 1
ATOM 706 O O . GLU A 1 89 ? -11.450 2.336 -15.406 1.00 88.56 89 GLU A O 1
ATOM 711 N N . ASN A 1 90 ? -10.013 1.488 -13.918 1.00 86.88 90 ASN A N 1
ATOM 712 C CA . ASN A 1 90 ? -10.996 1.430 -12.844 1.00 86.88 90 ASN A CA 1
ATOM 713 C C . ASN A 1 90 ? -11.133 2.796 -12.163 1.00 86.88 90 ASN A C 1
ATOM 715 O O . ASN A 1 90 ? -10.196 3.336 -11.571 1.00 86.88 90 ASN A O 1
ATOM 719 N N . LYS A 1 91 ? -12.357 3.335 -12.146 1.00 90.12 91 LYS A N 1
ATOM 720 C CA . LYS A 1 91 ? -12.660 4.560 -11.392 1.00 90.12 91 LYS A CA 1
ATOM 721 C C . LYS A 1 91 ? -12.397 4.349 -9.901 1.00 90.12 91 LYS A C 1
ATOM 723 O O . LYS A 1 91 ? -12.995 3.481 -9.267 1.00 90.12 91 LYS A O 1
ATOM 728 N N . VAL A 1 92 ? -11.571 5.210 -9.310 1.00 92.12 92 VAL A N 1
ATOM 729 C CA . VAL A 1 92 ? -11.319 5.192 -7.864 1.00 92.12 92 VAL A CA 1
ATOM 730 C C . VAL A 1 92 ? -12.554 5.692 -7.119 1.00 92.12 92 VAL A C 1
ATOM 732 O O . VAL A 1 92 ? -12.873 6.879 -7.131 1.00 92.12 92 VAL A O 1
ATOM 735 N N . THR A 1 93 ? -13.239 4.779 -6.436 1.00 93.62 93 THR A N 1
ATOM 736 C CA . THR A 1 93 ? -14.407 5.074 -5.597 1.00 93.62 93 THR A CA 1
ATOM 737 C C . THR A 1 93 ? -14.114 4.768 -4.133 1.00 93.62 93 THR A C 1
ATOM 739 O O . THR A 1 93 ? -13.262 3.942 -3.812 1.00 93.62 93 THR A O 1
ATOM 742 N N . THR A 1 94 ? -14.853 5.392 -3.210 1.00 94.75 94 THR A N 1
ATOM 743 C CA . THR A 1 94 ? -14.705 5.114 -1.769 1.00 94.75 94 THR A CA 1
ATOM 744 C C . THR A 1 94 ? -14.901 3.630 -1.439 1.00 94.75 94 THR A C 1
ATOM 746 O O . THR A 1 94 ? -14.231 3.122 -0.546 1.00 94.75 94 THR A O 1
ATOM 749 N N . SER A 1 95 ? -15.798 2.929 -2.142 1.00 94.00 95 SER A N 1
ATOM 750 C CA . SER A 1 95 ? -16.040 1.496 -1.942 1.00 94.00 95 SER A CA 1
ATOM 751 C C . SER A 1 95 ? -14.860 0.640 -2.384 1.00 94.00 95 SER A C 1
ATOM 753 O O . SER A 1 95 ? -14.434 -0.211 -1.612 1.00 94.00 95 SER A O 1
ATOM 755 N N . ILE A 1 96 ? -14.298 0.894 -3.572 1.00 94.19 96 ILE A N 1
ATOM 756 C CA . ILE A 1 96 ? -13.137 0.138 -4.071 1.00 94.19 96 ILE A CA 1
ATOM 757 C C . ILE A 1 96 ? -11.921 0.387 -3.179 1.00 94.19 96 ILE A C 1
ATOM 759 O O . ILE A 1 96 ? -11.209 -0.547 -2.837 1.00 94.19 96 ILE A O 1
ATOM 763 N N . VAL A 1 97 ? -11.698 1.630 -2.742 1.00 94.81 97 VAL A N 1
ATOM 764 C CA . VAL A 1 97 ? -10.576 1.948 -1.843 1.00 94.81 97 VAL A CA 1
ATOM 765 C C . VAL A 1 97 ? -10.743 1.273 -0.485 1.00 94.81 97 VAL A C 1
ATOM 767 O O . VAL A 1 97 ? -9.763 0.791 0.074 1.00 94.81 97 VAL A O 1
ATOM 770 N N . GLN A 1 98 ? -11.967 1.204 0.043 1.00 94.75 98 GLN A N 1
ATOM 771 C CA . GLN A 1 98 ? -12.226 0.470 1.278 1.00 94.75 98 GLN A CA 1
ATOM 772 C C . GLN A 1 98 ? -11.958 -1.026 1.112 1.00 94.75 98 GLN A C 1
ATOM 774 O O . GLN A 1 98 ? -11.289 -1.615 1.962 1.00 94.75 98 GLN A O 1
ATOM 779 N N . ASP A 1 99 ? -12.456 -1.624 0.027 1.00 94.44 99 ASP A N 1
ATOM 780 C CA . ASP A 1 99 ? -12.231 -3.039 -0.260 1.00 94.44 99 ASP A CA 1
ATOM 781 C C . ASP A 1 99 ? -10.742 -3.341 -0.446 1.00 94.44 99 ASP A C 1
ATOM 783 O O . ASP A 1 99 ? -10.249 -4.313 0.113 1.00 94.44 99 ASP A O 1
ATOM 787 N N . TRP A 1 100 ? -10.014 -2.464 -1.139 1.00 94.94 100 TRP A N 1
ATOM 788 C CA . TRP A 1 100 ? -8.579 -2.600 -1.363 1.00 94.94 100 TRP A CA 1
ATOM 789 C C . TRP A 1 100 ? -7.766 -2.450 -0.076 1.00 94.94 100 TRP A C 1
ATOM 791 O O . TRP A 1 100 ? -6.871 -3.245 0.182 1.00 94.94 100 TRP A O 1
ATOM 801 N N . CYS A 1 101 ? -8.077 -1.452 0.759 1.00 93.50 101 CYS A N 1
ATOM 802 C CA . CYS A 1 101 ? -7.291 -1.183 1.961 1.00 93.50 101 CYS A CA 1
ATOM 803 C C . CYS A 1 101 ? -7.516 -2.231 3.060 1.00 93.50 101 CYS A C 1
ATOM 805 O O . CYS A 1 101 ? -6.557 -2.573 3.740 1.00 93.50 101 CYS A O 1
ATOM 807 N N . LYS A 1 102 ? -8.749 -2.721 3.270 1.00 90.12 102 LYS A N 1
ATOM 808 C CA . LYS A 1 102 ? -9.179 -3.668 4.335 1.00 90.12 102 LYS A CA 1
ATOM 809 C C . LYS A 1 102 ? -8.941 -3.269 5.801 1.00 90.12 102 LYS A C 1
ATOM 811 O O . LYS A 1 102 ? -9.696 -3.705 6.655 1.00 90.12 102 LYS A O 1
ATOM 816 N N . ILE A 1 103 ? -7.942 -2.445 6.105 1.00 87.00 103 ILE A N 1
ATOM 817 C CA . ILE A 1 103 ? -7.561 -2.021 7.463 1.00 87.00 103 ILE A CA 1
ATOM 818 C C . ILE A 1 103 ? -8.377 -0.815 7.978 1.00 87.00 103 ILE A C 1
ATOM 820 O O . ILE A 1 103 ? -8.402 -0.541 9.175 1.00 87.00 103 ILE A O 1
ATOM 824 N N . VAL A 1 104 ? -9.057 -0.074 7.096 1.00 87.25 104 VAL A N 1
ATOM 825 C CA . VAL A 1 104 ? -9.842 1.117 7.470 1.00 87.25 104 VAL A CA 1
ATOM 826 C C . VAL A 1 104 ? -11.338 0.838 7.323 1.00 87.25 104 VAL A C 1
ATOM 828 O O . VAL A 1 104 ? -11.891 0.917 6.227 1.00 87.25 104 VAL A O 1
ATOM 831 N N . ASP A 1 105 ? -12.018 0.596 8.444 1.00 84.44 105 ASP A N 1
ATOM 832 C CA . ASP A 1 105 ? -13.444 0.232 8.443 1.00 84.44 105 ASP A CA 1
ATOM 833 C C . ASP A 1 105 ? -14.376 1.399 8.086 1.00 84.44 105 ASP A C 1
ATOM 835 O O . ASP A 1 105 ? -15.475 1.218 7.558 1.00 84.44 105 ASP A O 1
ATOM 839 N N . SER A 1 106 ? -13.953 2.636 8.353 1.00 89.69 106 SER A N 1
ATOM 840 C CA . SER A 1 106 ? -14.815 3.804 8.182 1.00 89.69 106 SER A CA 1
ATOM 841 C C . SER A 1 106 ? -14.769 4.367 6.761 1.00 89.69 106 SER A C 1
ATOM 843 O O . SER A 1 106 ? -13.875 5.141 6.405 1.00 89.69 106 SER A O 1
ATOM 845 N N . LYS A 1 107 ? -15.831 4.113 5.980 1.00 92.25 107 LYS A N 1
ATOM 846 C CA . LYS A 1 107 ? -16.072 4.789 4.685 1.00 92.25 107 LYS A CA 1
ATOM 847 C C . LYS A 1 107 ? -16.016 6.317 4.794 1.00 92.25 107 LYS A C 1
ATOM 849 O O . LYS A 1 107 ? -15.604 6.981 3.847 1.00 92.25 107 LYS A O 1
ATOM 854 N N . LYS A 1 108 ? -16.425 6.894 5.935 1.00 93.50 108 LYS A N 1
ATOM 855 C CA . LYS A 1 108 ? -16.382 8.351 6.164 1.00 93.50 108 LYS A CA 1
ATOM 856 C C . LYS A 1 108 ? -14.943 8.870 6.186 1.00 93.50 108 LYS A C 1
ATOM 858 O O . LYS A 1 108 ? -14.669 9.906 5.587 1.00 93.50 108 LYS A O 1
ATOM 863 N N . VAL A 1 109 ? -14.036 8.143 6.841 1.00 92.19 109 VAL A N 1
ATOM 864 C CA . VAL A 1 109 ? -12.607 8.490 6.898 1.00 92.19 109 VAL A CA 1
ATOM 865 C C . VAL A 1 109 ? -11.995 8.418 5.505 1.00 92.19 109 VAL A C 1
ATOM 867 O O . VAL A 1 109 ? -11.376 9.385 5.071 1.00 92.19 109 VAL A O 1
ATOM 870 N N . ILE A 1 110 ? -12.249 7.333 4.769 1.00 94.38 110 ILE A N 1
ATOM 871 C CA . ILE A 1 110 ? -11.750 7.167 3.397 1.00 94.38 110 ILE A CA 1
ATOM 872 C C . ILE A 1 110 ? -12.267 8.287 2.495 1.00 94.38 110 ILE A C 1
ATOM 874 O O . ILE A 1 110 ? -11.479 8.928 1.811 1.00 94.38 110 ILE A O 1
ATOM 878 N N . ARG A 1 111 ? -13.571 8.590 2.532 1.00 95.62 111 ARG A N 1
ATOM 879 C CA . ARG A 1 111 ? -14.149 9.688 1.744 1.00 95.62 111 ARG A CA 1
ATOM 880 C C . ARG A 1 111 ? -13.477 11.026 2.050 1.00 95.62 111 ARG A C 1
ATOM 882 O O . ARG A 1 111 ? -13.169 11.763 1.122 1.00 95.62 111 ARG A O 1
ATOM 889 N N . LYS A 1 112 ? -13.235 11.324 3.331 1.00 95.25 112 LYS A N 1
ATOM 890 C CA . LYS A 1 112 ? -12.550 12.553 3.750 1.00 95.25 112 LYS A CA 1
ATOM 891 C C . LYS A 1 112 ? -11.114 12.611 3.223 1.00 95.25 112 LYS A C 1
ATOM 893 O O . LYS A 1 112 ? -10.695 13.661 2.757 1.00 95.25 112 LYS A O 1
ATOM 898 N N . ILE A 1 113 ? -10.377 11.501 3.295 1.00 94.75 113 ILE A N 1
ATOM 899 C CA . ILE A 1 113 ? -9.005 11.412 2.776 1.00 94.75 113 ILE A CA 1
ATOM 900 C C . ILE A 1 113 ? -8.994 11.635 1.264 1.00 94.75 113 ILE A C 1
ATOM 902 O O . ILE A 1 113 ? -8.206 12.443 0.779 1.00 94.75 113 ILE A O 1
ATOM 906 N N . LEU A 1 114 ? -9.886 10.955 0.537 1.00 93.69 114 LEU A N 1
ATOM 907 C CA . LEU A 1 114 ? -9.977 11.068 -0.916 1.00 93.69 114 LEU A CA 1
ATOM 908 C C . LEU A 1 114 ? -10.296 12.502 -1.343 1.00 93.69 114 LEU A C 1
ATOM 910 O O . LEU A 1 114 ? -9.551 13.048 -2.140 1.00 93.69 114 LEU A O 1
ATOM 914 N N . ALA A 1 115 ? -11.312 13.133 -0.746 1.00 95.12 115 ALA A N 1
ATOM 915 C CA . ALA A 1 115 ? -11.706 14.507 -1.072 1.00 95.12 115 ALA A CA 1
ATOM 916 C C . ALA A 1 115 ? -10.636 15.566 -0.743 1.00 95.12 115 ALA A C 1
ATOM 918 O O . ALA A 1 115 ? -10.673 16.663 -1.283 1.00 95.12 115 ALA A O 1
ATOM 919 N N . ALA A 1 116 ? -9.715 15.270 0.178 1.00 93.81 116 ALA A N 1
ATOM 920 C CA . ALA A 1 116 ? -8.624 16.177 0.530 1.00 93.81 116 ALA A CA 1
ATOM 921 C C . ALA A 1 116 ? -7.366 15.982 -0.336 1.00 93.81 116 ALA A C 1
ATOM 923 O O . ALA A 1 116 ? -6.458 16.805 -0.264 1.00 93.81 116 ALA A O 1
ATOM 924 N N . SER A 1 117 ? -7.281 14.883 -1.094 1.00 89.44 117 SER A N 1
ATOM 925 C CA . SER A 1 117 ? -6.042 14.448 -1.759 1.00 89.44 117 SER A CA 1
ATOM 926 C C . SER A 1 117 ? -6.166 14.307 -3.279 1.00 89.44 117 SER A C 1
ATOM 928 O O . SER A 1 117 ? -5.138 14.206 -3.950 1.00 89.44 117 SER A O 1
ATOM 930 N N . PHE A 1 118 ? -7.391 14.253 -3.810 1.00 82.44 118 PHE A N 1
ATOM 931 C CA . PHE A 1 118 ? -7.723 14.051 -5.222 1.00 82.44 118 PHE A CA 1
ATOM 932 C C . PHE A 1 118 ? -8.943 14.887 -5.600 1.00 82.44 118 PHE A C 1
ATOM 934 O O . PHE A 1 118 ? -8.987 15.302 -6.776 1.00 82.44 118 PHE A O 1
#

Foldseek 3Di:
DDPPDDDDDPVNVVVVVVCVVVDDPDDPPPPDDDDDPVNDDAAFADPPPRHRQWADDPQWIARPPPRDIDGPLVRLVVQLVVVCVVCVVDDDDLVSSCRRHVRDPDSVVSVVSVVVPD

Radius of gyration: 22.69 Å; chains: 1; bounding box: 52×40×52 Å

Organism: NCBI:txid588596

Sequence (118 aa):
LNAKYSKITEKHKLIAEKLLSLHLTESPFNKLPAFEYDQLKKGITCASCDSFSLKVEGRKIKCTNCEHVETITSSVIRSVKELRLLFPENKVTTSIVQDWCKIVDSKKVIRKILAASF